Protein AF-A0A7S1ANB6-F1 (afdb_monomer)

Foldseek 3Di:
DDLVVVLVVQVVVPNVSSVVSVVVVVVVVVVVVVVVVVVVVVVVVVVVVVVVVVVVVVVVVVVVVLVVLVQVLVVVLCPPPPSDQDPVSLVVCCVPVVNCVSCVVSVHDPVVVNVVND

Secondary structure (DSSP, 8-state):
--HHHHHHHHHHH-HHHHHHHHHHHHHHHHHHHHHHHHHHHHHHHHHHHHHHHHHHHHHHHHHHHHHHHHHHHHHHH-TT-SSS--HHHHHHHHTSHHHHHHHHHTT--HHHHHHTT-

InterPro domains:
  IPR002048 EF-hand domain [PS50222] (65-100)
  IPR011992 EF-hand domain pair [SSF47473] (66-116)
  IPR018247 EF-Hand 1, calcium-binding site [PS00018] (78-90)

Organism: Noctiluca scintillans (NCBI:txid2966)

Sequence (118 aa):
MSWWEVEMVLLEVHPVYGLLFVVYIATMVLSLLNIVTGICVNNALEMAQLDHDLMMKFELDRKAAYIESLEGLFHDLDMNESGTLSFEEFVSHLEQPEVTALFSVLGIEVSDAISFFE

Solvent-accessible surface area (backbone atoms only — not comparable to full-atom values): 6689 Å² total; per-residue (Å²): 133,57,73,66,61,55,38,54,58,33,41,73,75,39,61,66,53,28,53,52,49,53,52,50,51,52,50,52,52,51,52,50,50,50,51,54,48,50,52,52,52,50,53,53,50,52,50,55,50,50,50,52,53,50,51,51,49,52,52,52,53,51,50,50,53,49,49,53,54,47,52,51,49,51,56,74,59,32,86,79,72,75,86,62,83,47,72,69,52,50,56,65,43,58,75,35,69,68,50,47,50,50,38,52,73,71,69,46,54,70,69,58,60,57,60,73,77,111

pLDDT: mean 82.37, std 11.91, range [50.84, 98.0]

Mean predicted aligned error: 11.77 Å

Structure (mmCIF, N/CA/C/O backbone):
data_AF-A0A7S1ANB6-F1
#
_entry.id   AF-A0A7S1ANB6-F1
#
loop_
_atom_site.group_PDB
_atom_site.id
_atom_site.type_symbol
_atom_site.label_atom_id
_atom_site.label_alt_id
_atom_site.label_comp_id
_atom_site.label_asym_id
_atom_site.label_entity_id
_atom_site.label_seq_id
_atom_site.pdbx_PDB_ins_code
_atom_site.Cartn_x
_atom_site.Cartn_y
_atom_site.Cartn_z
_atom_site.occupancy
_atom_site.B_iso_or_equiv
_atom_site.auth_seq_id
_atom_site.auth_comp_id
_atom_site.auth_asym_id
_atom_site.auth_atom_id
_atom_site.pdbx_PDB_model_num
ATOM 1 N N . MET A 1 1 ? 10.829 8.834 -38.028 1.00 64.94 1 MET A N 1
ATOM 2 C CA . MET A 1 1 ? 11.984 7.922 -38.027 1.00 64.94 1 MET A CA 1
ATOM 3 C C . MET A 1 1 ? 11.705 6.805 -37.058 1.00 64.94 1 MET A C 1
ATOM 5 O O . MET A 1 1 ? 11.508 7.069 -35.875 1.00 64.94 1 MET A O 1
ATOM 9 N N . SER A 1 2 ? 11.611 5.587 -37.571 1.00 87.00 2 SER A N 1
ATOM 10 C CA . SER A 1 2 ? 11.561 4.392 -36.734 1.00 87.00 2 SER A CA 1
ATOM 11 C C . SER A 1 2 ? 12.961 4.084 -36.182 1.00 87.00 2 SER A C 1
ATOM 13 O O . SER A 1 2 ? 13.967 4.499 -36.755 1.00 87.00 2 SER A O 1
ATOM 15 N N . TRP A 1 3 ? 13.048 3.372 -35.055 1.00 86.06 3 TRP A N 1
ATOM 16 C CA . TRP A 1 3 ? 14.342 3.019 -34.442 1.00 86.06 3 TRP A CA 1
ATOM 17 C C . TRP A 1 3 ? 15.136 2.084 -35.372 1.00 86.06 3 TRP A C 1
ATOM 19 O O . TRP A 1 3 ? 16.358 2.156 -35.436 1.00 86.06 3 TRP A O 1
ATOM 29 N N . TRP A 1 4 ? 14.407 1.316 -36.184 1.00 87.19 4 TRP A N 1
ATOM 30 C CA . TRP A 1 4 ? 14.913 0.472 -37.261 1.00 87.19 4 TRP A CA 1
ATOM 31 C C . TRP A 1 4 ? 15.648 1.250 -38.364 1.00 87.19 4 TRP A C 1
ATOM 33 O O . TRP A 1 4 ? 16.716 0.841 -38.807 1.00 87.19 4 TRP A O 1
ATOM 43 N N . GLU A 1 5 ? 15.123 2.403 -38.789 1.00 89.81 5 GLU A N 1
ATOM 44 C CA . GLU A 1 5 ? 15.794 3.256 -39.786 1.00 89.81 5 GLU A CA 1
ATOM 45 C C . GLU A 1 5 ? 17.132 3.795 -39.269 1.00 89.81 5 GLU A C 1
ATOM 47 O O . GLU A 1 5 ? 18.100 3.871 -40.020 1.00 89.81 5 GLU A O 1
ATOM 52 N N . VAL A 1 6 ? 17.199 4.141 -37.981 1.00 89.44 6 VAL A N 1
ATOM 53 C CA . VAL A 1 6 ? 18.424 4.644 -37.344 1.00 89.44 6 VAL A CA 1
ATOM 54 C C . VAL A 1 6 ? 19.453 3.524 -37.184 1.00 89.44 6 VAL A C 1
ATOM 56 O O . VAL A 1 6 ? 20.633 3.728 -37.457 1.00 89.44 6 VAL A O 1
ATOM 59 N N . GLU A 1 7 ? 19.010 2.330 -36.792 1.00 90.62 7 GLU A N 1
ATOM 60 C CA . GLU A 1 7 ? 19.873 1.157 -36.656 1.00 90.62 7 GLU A CA 1
ATOM 61 C C . GLU A 1 7 ? 20.510 0.750 -37.991 1.00 90.62 7 GLU A C 1
ATOM 63 O O . GLU A 1 7 ? 21.721 0.539 -38.038 1.00 90.62 7 GLU A O 1
ATOM 68 N N . MET A 1 8 ? 19.737 0.700 -39.083 1.00 88.94 8 MET A N 1
ATOM 69 C CA . MET A 1 8 ? 20.264 0.347 -40.408 1.00 88.94 8 MET A CA 1
ATOM 70 C C . MET A 1 8 ? 21.388 1.294 -40.851 1.00 88.94 8 MET A C 1
ATOM 72 O O . MET A 1 8 ? 22.439 0.829 -41.285 1.00 88.94 8 MET A O 1
ATOM 76 N N . VAL A 1 9 ? 21.216 2.606 -40.658 1.00 91.25 9 VAL A N 1
ATOM 77 C CA . VAL A 1 9 ? 22.247 3.609 -40.988 1.00 91.25 9 VAL A CA 1
ATOM 78 C C . VAL A 1 9 ? 23.499 3.439 -40.115 1.00 91.25 9 VAL A C 1
ATOM 80 O O . VAL A 1 9 ? 24.619 3.608 -40.590 1.00 91.25 9 VAL A O 1
ATOM 83 N N . LEU A 1 10 ? 23.343 3.075 -38.837 1.00 89.44 10 LEU A N 1
ATOM 84 C CA . LEU A 1 10 ? 24.477 2.828 -37.937 1.00 89.44 10 LEU A CA 1
ATOM 85 C C . LEU A 1 10 ? 25.239 1.542 -38.289 1.00 89.44 10 LEU A C 1
ATOM 87 O O . LEU A 1 10 ? 26.468 1.507 -38.178 1.00 89.44 10 LEU A O 1
ATOM 91 N N . LEU A 1 11 ? 24.529 0.502 -38.733 1.00 91.19 11 LEU A N 1
ATOM 92 C CA . LEU A 1 11 ? 25.121 -0.759 -39.181 1.00 91.19 11 LEU A CA 1
ATOM 93 C C . LEU A 1 11 ? 25.925 -0.599 -40.477 1.00 91.19 11 LEU A C 1
ATOM 95 O O . LEU A 1 11 ? 26.947 -1.270 -40.623 1.00 91.19 11 LEU A O 1
ATOM 99 N N . GLU A 1 12 ? 25.519 0.308 -41.373 1.00 91.62 12 GLU A N 1
ATOM 100 C CA . GLU A 1 12 ? 26.287 0.653 -42.582 1.00 91.62 12 GLU A CA 1
ATOM 101 C C . GLU A 1 12 ? 27.655 1.274 -42.258 1.00 91.62 12 GLU A C 1
ATOM 103 O O . GLU A 1 12 ? 28.605 1.102 -43.021 1.00 91.62 12 GLU A O 1
ATOM 108 N N . VAL A 1 13 ? 27.781 1.962 -41.116 1.00 91.50 13 VAL A N 1
ATOM 109 C CA . VAL A 1 13 ? 29.051 2.554 -40.667 1.00 91.50 13 VAL A CA 1
ATOM 110 C C . VAL A 1 13 ? 29.926 1.515 -39.967 1.00 91.50 13 VAL A C 1
ATOM 112 O O . VAL A 1 13 ? 31.075 1.310 -40.356 1.00 91.50 13 VAL A O 1
ATOM 115 N N . HIS A 1 14 ? 29.416 0.884 -38.902 1.00 93.38 14 HIS A N 1
ATOM 116 C CA . HIS A 1 14 ? 30.117 -0.192 -38.199 1.00 93.38 14 HIS A CA 1
ATOM 117 C C . HIS A 1 14 ? 29.157 -0.964 -37.272 1.00 93.38 14 HIS A C 1
ATOM 119 O O . HIS A 1 14 ? 28.449 -0.340 -36.476 1.00 93.38 14 HIS A O 1
ATOM 125 N N . PRO A 1 15 ? 29.193 -2.311 -37.242 1.00 90.88 15 PRO A N 1
ATOM 126 C CA . PRO A 1 15 ? 28.246 -3.127 -36.469 1.00 90.88 15 PRO A CA 1
ATOM 127 C C . PRO A 1 15 ? 28.255 -2.856 -34.955 1.00 90.88 15 PRO A C 1
ATOM 129 O O . PRO A 1 15 ? 27.242 -3.031 -34.280 1.00 90.88 15 PRO A O 1
ATOM 132 N N . VAL A 1 16 ? 29.379 -2.379 -34.409 1.00 94.19 16 VAL A N 1
ATOM 133 C CA . VAL A 1 16 ? 29.489 -1.999 -32.986 1.00 94.19 16 VAL A CA 1
ATOM 134 C C . VAL A 1 16 ? 28.547 -0.848 -32.620 1.00 94.19 16 VAL A C 1
ATOM 136 O O . VAL A 1 16 ? 28.009 -0.849 -31.516 1.00 94.19 16 VAL A O 1
ATOM 139 N N . TYR A 1 17 ? 28.303 0.110 -33.521 1.00 91.44 17 TYR A N 1
ATOM 140 C CA . TYR A 1 17 ? 27.378 1.212 -33.240 1.00 91.44 17 TYR A CA 1
ATOM 141 C C . TYR A 1 17 ? 25.926 0.733 -33.169 1.00 91.44 17 TYR A C 1
ATOM 143 O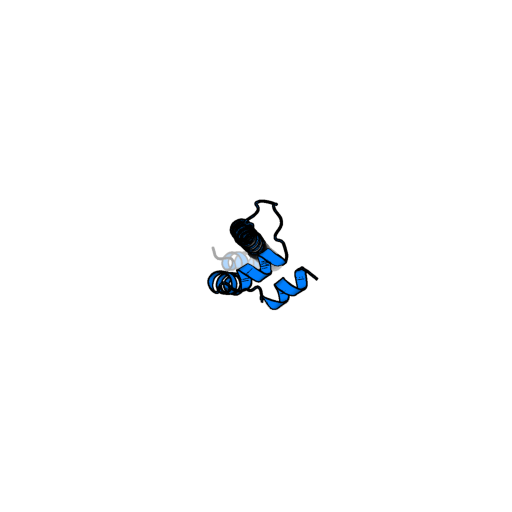 O . TYR A 1 17 ? 25.194 1.179 -32.289 1.00 91.44 17 TYR A O 1
ATOM 151 N N . GLY A 1 18 ? 25.538 -0.223 -34.021 1.00 92.31 18 GLY A N 1
ATOM 152 C CA . GLY A 1 18 ? 24.238 -0.893 -33.926 1.00 92.31 18 GLY A CA 1
ATOM 153 C C . GLY A 1 18 ? 24.076 -1.630 -32.594 1.00 92.31 18 GLY A C 1
ATOM 154 O O . GLY A 1 18 ? 23.093 -1.420 -31.888 1.00 92.31 18 GLY A O 1
ATOM 155 N N . 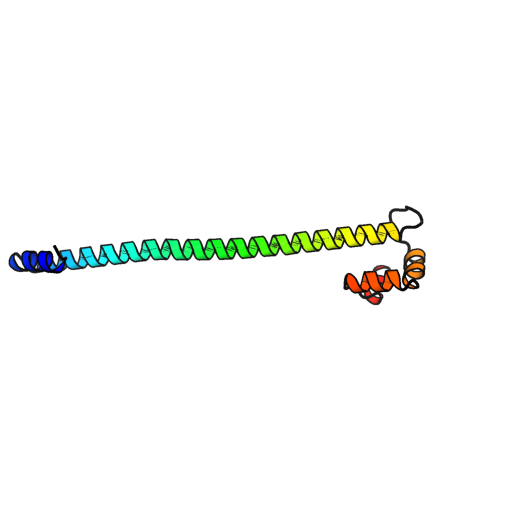LEU A 1 19 ? 25.088 -2.402 -32.177 1.00 92.88 19 LEU A N 1
ATOM 156 C CA . LEU A 1 19 ? 25.065 -3.105 -30.888 1.00 92.88 19 LEU A CA 1
ATOM 157 C C . LEU A 1 19 ? 24.928 -2.143 -29.694 1.00 92.88 19 LEU A C 1
ATOM 159 O O . LEU A 1 19 ? 24.101 -2.372 -28.812 1.00 92.88 19 LEU A O 1
ATOM 163 N N . LEU A 1 20 ? 25.714 -1.061 -29.661 1.00 94.62 20 LEU A N 1
ATOM 164 C CA . LEU A 1 20 ? 25.628 -0.043 -28.606 1.00 94.62 20 LEU A CA 1
ATOM 165 C C . LEU A 1 20 ? 24.253 0.632 -28.577 1.00 94.62 20 LEU A C 1
ATOM 167 O O . LEU A 1 20 ? 23.715 0.875 -27.496 1.00 94.62 20 LEU A O 1
ATOM 171 N N . PHE A 1 21 ? 23.671 0.898 -29.748 1.00 93.81 21 PHE A N 1
ATOM 172 C CA . PHE A 1 21 ? 22.334 1.466 -29.864 1.00 93.81 21 PHE A CA 1
ATOM 173 C C . PHE A 1 21 ? 21.278 0.513 -29.294 1.00 93.81 21 PHE A C 1
ATOM 175 O O . PHE A 1 21 ? 20.504 0.919 -28.434 1.00 93.81 21 PHE A O 1
ATOM 182 N N . VAL A 1 22 ? 21.301 -0.774 -29.649 1.00 94.06 22 VAL A N 1
ATOM 183 C CA . VAL A 1 22 ? 20.371 -1.777 -29.096 1.00 94.06 22 VAL A CA 1
ATOM 184 C C . VAL A 1 22 ? 20.492 -1.894 -27.573 1.00 94.06 22 VAL A C 1
ATOM 186 O O . VAL A 1 22 ? 19.478 -1.920 -26.876 1.00 94.06 22 VAL A O 1
ATOM 189 N N . VAL A 1 23 ? 21.712 -1.914 -27.028 1.00 96.44 23 VAL A N 1
ATOM 190 C CA . VAL A 1 23 ? 21.929 -1.955 -25.569 1.00 96.44 23 VAL A CA 1
ATOM 191 C C . VAL A 1 23 ? 21.387 -0.697 -24.888 1.00 96.44 23 VAL A C 1
ATOM 193 O O . VAL A 1 23 ? 20.753 -0.794 -23.835 1.00 96.44 23 VAL A O 1
ATOM 196 N N . TYR A 1 24 ? 21.592 0.478 -25.487 1.00 95.25 24 TYR A N 1
ATOM 197 C CA . TYR A 1 24 ? 21.039 1.738 -24.994 1.00 95.25 24 TYR A CA 1
ATOM 198 C C . TYR A 1 24 ? 19.507 1.700 -24.944 1.00 95.25 24 TYR A C 1
ATOM 200 O O . TYR A 1 24 ? 18.913 2.006 -23.911 1.00 95.25 24 TYR A O 1
ATOM 208 N N . ILE A 1 25 ? 18.878 1.255 -26.032 1.00 95.56 25 ILE A N 1
ATOM 209 C CA . ILE A 1 25 ? 17.427 1.095 -26.160 1.00 95.56 25 ILE A CA 1
ATOM 210 C C . ILE A 1 25 ? 16.8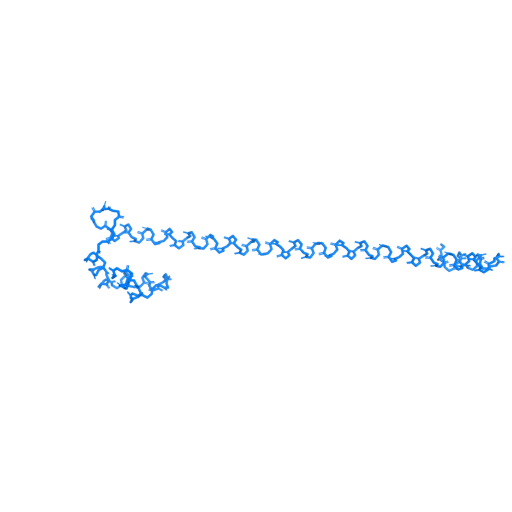89 0.143 -25.093 1.00 95.56 25 ILE A C 1
ATOM 212 O O . ILE A 1 25 ? 15.966 0.494 -24.357 1.00 95.56 25 ILE A O 1
ATOM 216 N N . ALA A 1 26 ? 17.483 -1.047 -24.986 1.00 96.38 26 ALA A N 1
ATOM 217 C CA . ALA A 1 26 ? 17.069 -2.058 -24.024 1.00 96.38 26 ALA A CA 1
ATOM 218 C C . ALA A 1 26 ? 17.181 -1.526 -22.592 1.00 96.38 26 ALA A C 1
ATOM 220 O O . ALA A 1 26 ? 16.246 -1.667 -21.808 1.00 96.38 26 ALA A O 1
ATOM 221 N N . THR A 1 27 ? 18.285 -0.847 -22.271 1.00 96.88 27 THR A N 1
ATOM 222 C CA . THR A 1 27 ? 18.488 -0.235 -20.953 1.00 96.88 27 THR A CA 1
ATOM 223 C C . THR A 1 27 ? 17.436 0.835 -20.682 1.00 96.88 27 THR A C 1
ATOM 225 O O . THR A 1 27 ? 16.825 0.818 -19.622 1.00 96.88 27 THR A O 1
ATOM 228 N N . MET A 1 28 ? 17.162 1.725 -21.638 1.00 96.50 28 MET A N 1
ATOM 229 C CA . MET A 1 28 ? 16.173 2.796 -21.490 1.00 96.50 28 MET A CA 1
ATOM 230 C C . MET A 1 28 ? 14.761 2.244 -21.246 1.00 96.50 28 MET A C 1
ATOM 232 O O . MET A 1 28 ? 14.081 2.687 -20.319 1.00 96.50 28 MET A O 1
ATOM 236 N N . VAL A 1 29 ? 14.349 1.226 -22.009 1.00 96.38 29 VAL A N 1
ATOM 237 C CA . VAL A 1 29 ? 13.041 0.573 -21.847 1.00 96.38 29 VAL A CA 1
ATOM 238 C C . VAL A 1 29 ? 12.952 -0.175 -20.517 1.00 96.38 29 VAL A C 1
ATOM 240 O O . VAL A 1 29 ? 11.957 -0.030 -19.811 1.00 96.38 29 VAL A O 1
ATOM 243 N N . LEU A 1 30 ? 13.988 -0.931 -20.135 1.00 96.81 30 LEU A N 1
ATOM 244 C CA . LEU A 1 30 ? 14.033 -1.624 -18.843 1.00 96.81 30 LEU A CA 1
ATOM 245 C C . LEU A 1 30 ? 14.013 -0.635 -17.672 1.00 96.81 30 LEU A C 1
ATOM 247 O O . LEU A 1 30 ? 13.288 -0.848 -16.704 1.00 96.81 30 LEU A O 1
ATOM 251 N N . SER A 1 31 ? 14.758 0.468 -17.763 1.00 98.00 31 SER A N 1
ATOM 252 C CA . SER A 1 31 ? 14.739 1.534 -16.761 1.00 98.00 31 SER A CA 1
ATOM 253 C C . SER A 1 31 ? 13.351 2.154 -16.631 1.00 98.00 31 SER A C 1
ATOM 255 O O . SER A 1 31 ? 12.857 2.288 -15.514 1.00 98.00 31 SER A O 1
ATOM 257 N N . LEU A 1 32 ? 12.694 2.483 -17.746 1.00 97.62 32 LEU A N 1
ATOM 258 C CA . LEU A 1 32 ? 11.339 3.033 -17.727 1.00 97.62 32 LEU A CA 1
ATOM 259 C C . LEU A 1 32 ? 10.338 2.040 -17.123 1.00 97.62 32 LEU A C 1
ATOM 261 O O . LEU A 1 32 ? 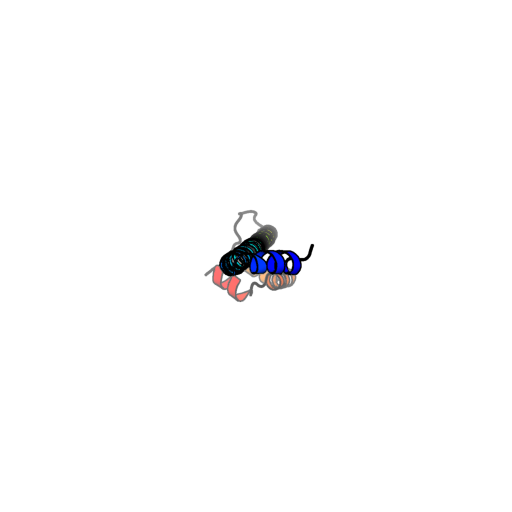9.538 2.421 -16.270 1.00 97.62 32 LEU A O 1
ATOM 265 N N . LEU A 1 33 ? 10.411 0.766 -17.517 1.00 97.12 33 LEU A N 1
ATOM 266 C CA . LEU A 1 33 ? 9.548 -0.288 -16.988 1.00 97.12 33 LEU A CA 1
ATOM 267 C C . LEU A 1 33 ? 9.740 -0.462 -15.478 1.00 97.12 33 LEU A C 1
ATOM 269 O O . LEU A 1 33 ? 8.757 -0.566 -14.748 1.00 97.12 33 LEU A O 1
ATOM 273 N N . ASN A 1 34 ? 10.985 -0.442 -15.003 1.00 95.88 34 ASN A N 1
ATOM 274 C CA . ASN A 1 34 ? 11.297 -0.547 -13.580 1.00 95.88 34 ASN A CA 1
ATOM 275 C C . ASN A 1 34 ? 10.766 0.653 -12.788 1.00 95.88 34 ASN A C 1
ATOM 277 O O . ASN A 1 34 ? 10.241 0.463 -11.695 1.00 95.88 34 ASN A O 1
ATOM 281 N N . ILE A 1 35 ? 10.847 1.870 -13.338 1.00 97.44 35 ILE A N 1
ATOM 282 C CA . ILE A 1 35 ? 10.282 3.073 -12.708 1.00 97.44 35 ILE A CA 1
ATOM 283 C C . ILE A 1 35 ? 8.761 2.948 -12.591 1.00 97.44 35 ILE A C 1
ATOM 285 O O . ILE A 1 35 ? 8.213 3.118 -11.504 1.00 97.44 35 ILE A O 1
ATOM 289 N N . VAL A 1 36 ? 8.078 2.613 -13.689 1.00 97.56 36 VAL A N 1
ATOM 290 C CA . VAL A 1 36 ? 6.615 2.456 -13.698 1.00 97.56 36 VAL A CA 1
ATOM 291 C C . VAL A 1 36 ? 6.184 1.347 -12.741 1.00 97.56 36 VAL A C 1
ATOM 293 O O . VAL A 1 36 ? 5.283 1.552 -11.934 1.00 97.56 36 VAL A O 1
ATOM 296 N N . THR A 1 37 ? 6.868 0.202 -12.772 1.00 95.88 37 THR A N 1
ATOM 297 C CA . THR A 1 37 ? 6.600 -0.916 -11.858 1.00 95.88 37 THR A CA 1
ATOM 298 C C . THR A 1 37 ? 6.808 -0.494 -10.407 1.00 95.88 37 THR A C 1
ATOM 300 O O . THR A 1 37 ? 5.965 -0.794 -9.567 1.00 95.88 37 THR A O 1
ATOM 303 N N . GLY A 1 38 ? 7.876 0.251 -10.111 1.00 97.12 38 GLY A N 1
ATOM 304 C CA . GLY A 1 38 ? 8.136 0.789 -8.778 1.00 97.12 38 GLY A CA 1
ATOM 305 C C . GLY A 1 38 ? 7.002 1.683 -8.277 1.00 97.12 38 GLY A C 1
ATOM 306 O O . GLY A 1 38 ? 6.544 1.508 -7.151 1.00 97.12 38 GLY A O 1
ATOM 307 N N . ILE A 1 39 ? 6.486 2.574 -9.129 1.00 96.75 39 ILE A N 1
ATOM 308 C CA . ILE A 1 39 ? 5.333 3.426 -8.799 1.00 96.75 39 ILE A CA 1
ATOM 309 C C . ILE A 1 39 ? 4.082 2.575 -8.553 1.00 96.75 39 ILE A C 1
ATOM 311 O O . ILE A 1 39 ? 3.389 2.775 -7.559 1.00 96.75 39 ILE A O 1
ATOM 315 N N . CYS A 1 40 ? 3.794 1.601 -9.419 1.00 96.56 40 CYS A N 1
ATOM 316 C CA . CYS A 1 40 ? 2.634 0.725 -9.254 1.00 96.56 40 CYS A CA 1
ATOM 317 C C . CYS A 1 40 ? 2.694 -0.083 -7.951 1.00 96.56 40 CYS A C 1
ATOM 319 O O . CYS A 1 40 ? 1.685 -0.183 -7.257 1.00 96.56 40 CYS A O 1
ATOM 321 N N . VAL A 1 41 ? 3.861 -0.632 -7.605 1.00 96.94 41 VAL A N 1
ATOM 322 C CA . VAL A 1 41 ? 4.059 -1.387 -6.359 1.00 96.94 41 VAL A CA 1
ATOM 323 C C . VAL A 1 41 ? 3.918 -0.475 -5.144 1.00 96.94 41 VAL A C 1
ATOM 325 O O . VAL A 1 41 ? 3.238 -0.854 -4.195 1.00 96.94 41 VAL A O 1
ATOM 328 N N . ASN A 1 42 ? 4.501 0.727 -5.181 1.00 96.19 42 ASN A N 1
ATOM 329 C CA . ASN A 1 42 ? 4.359 1.695 -4.095 1.00 96.19 42 ASN A CA 1
ATOM 330 C C . ASN A 1 42 ? 2.887 2.063 -3.865 1.00 96.19 42 ASN A C 1
ATOM 332 O O . ASN A 1 42 ? 2.400 1.969 -2.745 1.00 96.19 42 ASN A O 1
ATOM 336 N N . ASN A 1 43 ? 2.155 2.381 -4.936 1.00 94.38 43 ASN A N 1
ATOM 337 C CA . ASN A 1 43 ? 0.733 2.709 -4.849 1.00 94.38 43 ASN A CA 1
ATOM 338 C C . ASN A 1 43 ? -0.096 1.527 -4.325 1.00 94.38 43 ASN A C 1
ATOM 340 O O . ASN A 1 43 ? -1.004 1.719 -3.523 1.00 94.38 43 ASN A O 1
ATOM 344 N N . ALA A 1 44 ? 0.204 0.299 -4.761 1.00 94.38 44 ALA A N 1
ATOM 345 C CA . ALA A 1 44 ? -0.480 -0.893 -4.266 1.00 94.38 44 ALA A CA 1
ATOM 346 C C . ALA A 1 44 ? -0.223 -1.122 -2.766 1.00 94.38 44 ALA A C 1
ATOM 348 O O . ALA A 1 44 ? -1.144 -1.491 -2.038 1.00 94.38 44 ALA A O 1
ATOM 349 N N . LEU A 1 45 ? 1.004 -0.872 -2.298 1.00 94.38 45 LEU A N 1
ATOM 350 C CA . LEU A 1 45 ? 1.365 -0.987 -0.886 1.00 94.38 45 LEU A CA 1
ATOM 351 C C . LEU A 1 45 ? 0.687 0.093 -0.030 1.00 94.38 45 LEU A C 1
ATOM 353 O O . LEU A 1 45 ? 0.133 -0.236 1.015 1.00 94.38 45 LEU A O 1
ATOM 357 N N . GLU A 1 46 ? 0.684 1.350 -0.480 1.00 95.00 46 GLU A N 1
ATOM 358 C CA . GLU A 1 46 ? -0.007 2.453 0.206 1.00 95.00 46 GLU A CA 1
ATOM 359 C C . GLU A 1 46 ? -1.511 2.185 0.337 1.00 95.00 46 GLU A C 1
ATOM 361 O O . GLU A 1 46 ? -2.084 2.387 1.404 1.00 95.00 46 GLU A O 1
ATOM 366 N N . MET A 1 47 ? -2.154 1.669 -0.714 1.00 91.19 47 MET A N 1
ATOM 367 C CA . MET A 1 47 ? -3.576 1.308 -0.669 1.00 91.19 47 MET A CA 1
ATOM 368 C C . MET A 1 47 ? -3.851 0.172 0.321 1.00 91.19 47 MET A C 1
ATOM 370 O O . MET A 1 47 ? -4.823 0.241 1.068 1.00 91.19 47 MET A O 1
ATOM 374 N N . ALA A 1 48 ? -2.985 -0.844 0.372 1.00 89.94 48 ALA A N 1
ATOM 375 C CA . ALA A 1 48 ? -3.108 -1.926 1.347 1.00 89.94 48 ALA A CA 1
ATOM 376 C C . ALA A 1 48 ? -2.932 -1.429 2.796 1.00 89.94 48 ALA A C 1
ATOM 378 O O . ALA A 1 48 ? -3.620 -1.902 3.699 1.00 89.94 48 ALA A O 1
ATOM 379 N N . GLN A 1 49 ? -2.038 -0.461 3.024 1.00 90.38 49 GLN A N 1
ATOM 380 C CA . GLN A 1 49 ? -1.859 0.172 4.335 1.00 90.38 49 GLN A CA 1
ATOM 381 C C . GLN A 1 49 ? -3.073 1.019 4.731 1.00 90.38 49 GLN A C 1
ATOM 383 O O . GLN A 1 49 ? -3.561 0.891 5.851 1.00 90.38 49 GLN A O 1
ATOM 388 N N . LEU A 1 50 ? -3.596 1.833 3.809 1.00 91.38 50 LEU A N 1
ATOM 389 C CA . LEU A 1 50 ? -4.800 2.633 4.039 1.00 91.38 50 LEU A CA 1
ATOM 390 C C . LEU A 1 50 ? -6.009 1.765 4.396 1.00 91.38 50 LEU A C 1
ATOM 392 O O . LEU A 1 50 ? -6.759 2.121 5.301 1.00 91.38 50 LEU A O 1
ATOM 396 N N . ASP A 1 51 ? -6.190 0.635 3.713 1.00 91.00 51 ASP A N 1
ATOM 397 C CA . ASP A 1 51 ? -7.275 -0.309 3.997 1.00 91.00 51 ASP A CA 1
ATOM 398 C C . ASP A 1 51 ? -7.151 -0.900 5.410 1.00 91.00 51 ASP A C 1
ATOM 400 O O . ASP A 1 51 ? -8.112 -0.900 6.180 1.00 91.00 51 ASP A O 1
ATOM 404 N N . HIS A 1 52 ? -5.940 -1.304 5.806 1.00 88.50 52 HIS A N 1
ATOM 405 C CA . HIS A 1 52 ? -5.673 -1.790 7.159 1.00 88.50 52 HIS A CA 1
ATOM 406 C C . HIS A 1 52 ? -5.942 -0.720 8.233 1.00 88.50 52 HIS A C 1
ATOM 408 O O . HIS A 1 52 ? -6.580 -1.005 9.249 1.00 88.50 52 HIS A O 1
ATOM 414 N N . ASP A 1 53 ? -5.493 0.517 8.014 1.00 90.56 53 ASP A N 1
ATOM 415 C CA . ASP A 1 53 ? -5.706 1.625 8.950 1.00 90.56 53 ASP A CA 1
ATOM 416 C C . ASP A 1 53 ? -7.187 2.008 9.062 1.00 90.56 53 ASP A C 1
ATOM 418 O O . ASP A 1 53 ? -7.680 2.283 10.160 1.00 90.56 53 ASP A O 1
ATOM 422 N N . LEU A 1 54 ? -7.921 1.999 7.945 1.00 90.44 54 LEU A N 1
ATOM 423 C CA . LEU A 1 54 ? -9.370 2.198 7.934 1.00 90.44 54 LEU A CA 1
ATOM 424 C C . LEU A 1 54 ? -10.086 1.086 8.697 1.00 90.44 54 LEU A C 1
ATOM 426 O O . LEU A 1 54 ? -10.966 1.379 9.505 1.00 90.44 54 LEU A O 1
ATOM 430 N N . MET A 1 55 ? -9.686 -0.169 8.493 1.00 90.50 55 MET A N 1
ATOM 431 C CA . MET A 1 55 ? -10.276 -1.301 9.201 1.00 90.50 55 MET A CA 1
ATOM 432 C C . MET A 1 55 ? -9.995 -1.239 10.707 1.00 90.50 55 MET A C 1
ATOM 434 O O . MET A 1 55 ? -10.898 -1.474 11.508 1.00 90.50 55 MET A O 1
ATOM 438 N N . MET A 1 56 ? -8.787 -0.840 11.113 1.00 91.31 56 MET A N 1
ATOM 439 C CA . MET A 1 56 ? -8.460 -0.621 12.523 1.00 91.31 56 MET A CA 1
ATOM 440 C C . MET A 1 56 ? -9.307 0.496 13.141 1.00 91.31 56 MET A C 1
ATOM 442 O O . MET A 1 56 ? -9.832 0.324 14.240 1.00 91.31 56 MET A O 1
ATOM 446 N N . LYS A 1 57 ? -9.464 1.630 12.446 1.00 91.19 57 LYS A N 1
ATOM 447 C CA . LYS A 1 57 ? -10.328 2.725 12.913 1.00 91.19 57 LYS A CA 1
ATOM 448 C C . LYS A 1 57 ? -11.775 2.280 13.051 1.00 91.19 57 LYS A C 1
ATOM 450 O O . LYS A 1 57 ? -12.374 2.528 14.087 1.00 91.19 57 LYS A O 1
ATOM 455 N N . PHE A 1 58 ? -12.298 1.563 12.060 1.00 89.94 58 PHE A N 1
ATOM 456 C CA . PHE A 1 58 ? -13.652 1.026 12.110 1.00 89.94 58 PHE A CA 1
ATOM 457 C C . PHE A 1 58 ? -13.865 0.111 13.326 1.00 89.94 58 PHE A C 1
ATOM 459 O O . PHE A 1 58 ? -14.882 0.211 14.006 1.00 89.94 58 PHE A O 1
ATOM 466 N N . GLU A 1 59 ? -12.892 -0.744 13.650 1.00 86.06 59 GLU A N 1
ATOM 467 C CA . GLU A 1 59 ? -12.940 -1.593 14.845 1.00 86.06 59 GLU A CA 1
ATOM 468 C C . GLU A 1 59 ? -12.890 -0.794 16.157 1.00 86.06 59 GLU A C 1
ATOM 470 O O . GLU A 1 59 ? -13.609 -1.123 17.104 1.00 86.06 59 GLU A O 1
ATOM 475 N N . LEU A 1 60 ? -12.072 0.262 16.228 1.00 89.94 60 LEU A N 1
ATOM 476 C CA . LEU A 1 60 ? -12.018 1.153 17.392 1.00 89.94 60 LEU A CA 1
ATOM 477 C C . LEU A 1 60 ? -13.326 1.928 17.575 1.00 89.94 60 LEU A C 1
ATOM 479 O O . LEU A 1 60 ? -13.854 1.946 18.684 1.00 89.94 60 LEU A O 1
ATOM 483 N N . ASP A 1 61 ? -13.872 2.496 16.501 1.00 91.44 61 ASP A N 1
ATOM 484 C CA . ASP A 1 61 ? -15.141 3.228 16.518 1.00 91.44 61 ASP A CA 1
ATOM 485 C C . ASP A 1 61 ? -16.297 2.297 16.903 1.00 91.44 61 ASP A C 1
ATOM 487 O O . ASP A 1 61 ? -17.144 2.651 17.722 1.00 91.44 61 ASP A O 1
ATOM 491 N N . ARG A 1 62 ? -16.296 1.058 16.393 1.00 86.44 62 ARG A N 1
ATOM 492 C CA . ARG A 1 62 ? -17.268 0.029 16.779 1.00 86.44 62 ARG A CA 1
ATOM 493 C C . ARG A 1 62 ? -17.179 -0.300 18.269 1.00 86.44 62 ARG A C 1
ATOM 495 O O . ARG A 1 62 ? -18.208 -0.396 18.930 1.00 86.44 62 ARG A O 1
ATOM 502 N N . LYS A 1 63 ? -15.969 -0.467 18.813 1.00 82.00 63 LYS A N 1
ATOM 503 C CA . LYS A 1 63 ? -15.774 -0.687 20.256 1.00 82.00 63 LYS A CA 1
ATOM 504 C C . LYS A 1 63 ? -16.223 0.511 21.087 1.00 82.00 63 LYS A C 1
ATOM 506 O O . LYS A 1 63 ? -16.852 0.304 22.116 1.00 82.00 63 LYS A O 1
ATOM 511 N N . ALA A 1 64 ? -15.926 1.732 20.648 1.00 86.94 64 ALA A N 1
ATOM 512 C CA . ALA A 1 64 ? -16.368 2.945 21.327 1.00 86.94 64 ALA A CA 1
ATOM 513 C C . ALA A 1 64 ? -17.901 3.029 21.368 1.00 86.94 64 ALA A C 1
ATOM 515 O O . ALA A 1 64 ? -18.461 3.231 22.439 1.00 86.94 64 ALA A O 1
ATOM 516 N N . ALA A 1 65 ? -18.576 2.756 20.247 1.00 84.50 65 ALA A N 1
ATOM 517 C CA . ALA A 1 65 ? -20.037 2.708 20.185 1.00 84.50 65 ALA A CA 1
ATOM 518 C C . ALA A 1 65 ? -20.637 1.610 21.086 1.00 84.50 65 ALA A C 1
ATOM 520 O O . ALA A 1 65 ? -21.685 1.817 21.698 1.00 84.50 65 ALA A O 1
ATOM 521 N N . TYR A 1 66 ? -19.973 0.452 21.204 1.00 80.56 66 TYR A N 1
ATOM 522 C CA . TYR A 1 66 ? -20.375 -0.588 22.157 1.00 80.56 66 TYR A CA 1
ATOM 523 C C . TYR A 1 66 ? -20.243 -0.129 23.610 1.00 80.56 66 TYR A C 1
ATOM 525 O O . TYR A 1 66 ? -21.154 -0.372 24.396 1.00 80.56 66 TYR A O 1
ATOM 533 N N . ILE A 1 67 ? -19.135 0.531 23.965 1.00 81.62 67 ILE A N 1
ATOM 534 C CA . ILE A 1 67 ? -18.928 1.067 25.317 1.00 81.62 67 ILE A CA 1
ATOM 535 C C . ILE A 1 67 ? -19.977 2.135 25.625 1.00 81.62 67 ILE A C 1
ATOM 537 O O . ILE A 1 67 ? -20.609 2.046 26.666 1.00 81.62 67 ILE A O 1
ATOM 541 N N . GLU A 1 68 ? -20.230 3.073 24.712 1.00 84.44 68 GLU A N 1
ATOM 542 C CA . GLU A 1 68 ? -21.251 4.117 24.887 1.00 84.44 68 GLU A CA 1
ATOM 543 C C . GLU A 1 68 ? -22.655 3.516 25.069 1.00 84.44 68 GLU A C 1
ATOM 545 O O . GLU A 1 68 ? -23.409 3.929 25.949 1.00 84.44 68 GLU A O 1
ATOM 550 N N . SER A 1 69 ? -22.991 2.485 24.287 1.00 79.62 69 SER A N 1
ATOM 551 C CA . SER A 1 69 ? -24.267 1.771 24.426 1.00 79.62 69 SER A CA 1
ATOM 552 C C . SER A 1 69 ? -24.377 1.058 25.774 1.00 79.62 69 SER A C 1
ATOM 554 O O . SER A 1 69 ? -25.442 1.072 26.383 1.00 79.62 69 SER A O 1
ATOM 556 N N . LEU A 1 70 ? -23.286 0.445 26.249 1.00 75.38 70 LEU A N 1
ATOM 557 C CA . LEU A 1 70 ? -23.233 -0.198 27.562 1.00 75.38 70 LEU A CA 1
ATOM 558 C C . LEU A 1 70 ? -23.311 0.819 28.699 1.00 75.38 70 LEU A C 1
ATOM 560 O O . LEU A 1 70 ? -24.046 0.578 29.646 1.00 75.38 70 LEU A O 1
ATOM 564 N N . GLU A 1 71 ? -22.597 1.941 28.615 1.00 79.19 71 GLU A N 1
ATOM 565 C CA . GLU A 1 71 ? -22.658 3.023 29.604 1.00 79.19 71 GLU A CA 1
ATOM 566 C C . GLU A 1 71 ? -24.079 3.580 29.729 1.00 79.19 71 GLU A C 1
ATOM 568 O O . GLU A 1 71 ? -24.565 3.738 30.846 1.00 79.19 71 GLU A O 1
ATOM 573 N N . GLY A 1 72 ? -24.776 3.796 28.607 1.00 75.88 72 GLY A N 1
ATOM 574 C CA . GLY A 1 72 ? -26.190 4.179 28.621 1.00 75.88 72 GLY A CA 1
ATOM 575 C C . GLY A 1 72 ? -27.072 3.130 29.303 1.00 75.88 72 GLY A C 1
ATOM 576 O O . GLY A 1 72 ? -27.898 3.467 30.143 1.00 75.88 72 GLY A O 1
ATOM 577 N N . LEU A 1 73 ? -26.833 1.849 29.014 1.00 73.69 73 LEU A N 1
ATOM 578 C CA . LEU A 1 73 ? -27.557 0.736 29.628 1.00 73.69 73 LEU A CA 1
ATOM 579 C C . LEU A 1 73 ? -27.319 0.665 31.142 1.00 73.69 73 LEU A C 1
ATOM 581 O O . LEU A 1 73 ? -28.262 0.527 31.911 1.00 73.69 73 LEU A O 1
ATOM 585 N N . PHE A 1 74 ? -26.068 0.790 31.584 1.00 72.75 74 PHE A N 1
ATOM 586 C CA . PHE A 1 74 ? -25.735 0.816 33.005 1.00 72.75 74 PHE A CA 1
ATOM 587 C C . PHE A 1 74 ? -26.351 2.023 33.707 1.00 72.75 74 PHE A C 1
ATOM 589 O O . PHE A 1 74 ? -26.814 1.874 34.832 1.00 72.75 74 PHE A O 1
ATOM 596 N N . HIS A 1 75 ? -26.400 3.183 33.051 1.00 75.00 75 HIS A N 1
ATOM 597 C CA . HIS A 1 75 ? -27.044 4.369 33.603 1.00 75.00 75 HIS A CA 1
ATOM 598 C C . HIS A 1 75 ? -28.561 4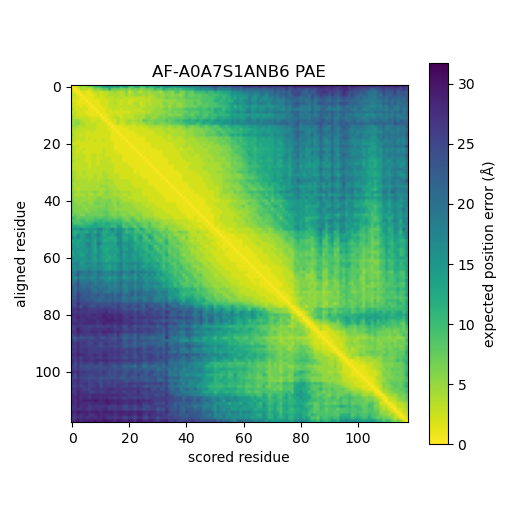.194 33.754 1.00 75.00 75 HIS A C 1
ATOM 600 O O . HIS A 1 75 ? -29.108 4.561 34.789 1.00 75.00 75 HIS A O 1
ATOM 606 N N . ASP A 1 76 ? -29.228 3.578 32.775 1.00 72.44 76 ASP A N 1
ATOM 607 C CA . ASP A 1 76 ? -30.666 3.287 32.843 1.00 72.44 76 ASP A CA 1
ATOM 608 C C . ASP A 1 76 ? -31.007 2.250 33.933 1.00 72.44 76 ASP A C 1
ATOM 610 O O . ASP A 1 76 ? -32.092 2.289 34.517 1.00 72.44 76 ASP A O 1
ATOM 614 N N . LEU A 1 77 ? -30.084 1.325 34.217 1.00 71.69 77 LEU A N 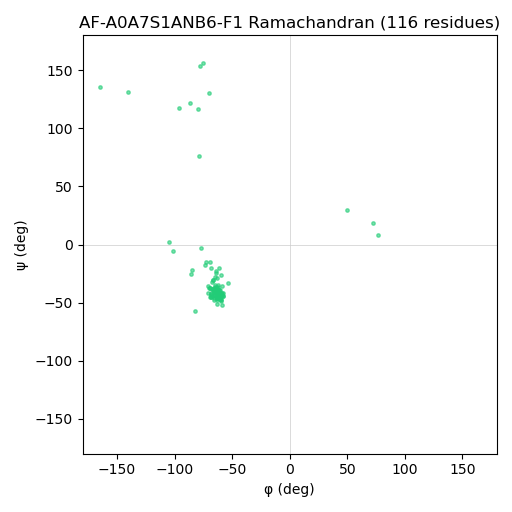1
ATOM 615 C CA . LEU A 1 77 ? -30.235 0.287 35.242 1.00 71.69 77 LEU A CA 1
ATOM 616 C C . LEU A 1 77 ? -29.842 0.757 36.660 1.00 71.69 77 LEU A C 1
ATOM 618 O O . LEU A 1 77 ? -30.282 0.160 37.647 1.00 71.69 77 LEU A O 1
ATOM 622 N N . ASP A 1 78 ? -29.021 1.805 36.778 1.00 72.44 78 ASP A N 1
ATOM 623 C CA . ASP A 1 78 ? -28.542 2.376 38.043 1.00 72.44 78 ASP A CA 1
ATOM 624 C C . ASP A 1 78 ? -29.614 3.265 38.702 1.00 72.44 78 ASP A C 1
ATOM 626 O O . ASP A 1 78 ? -29.565 4.495 38.688 1.00 72.44 78 ASP A O 1
ATOM 630 N N . MET A 1 79 ? -30.615 2.619 39.306 1.00 68.19 79 MET A N 1
ATOM 631 C CA . MET A 1 79 ? -31.742 3.274 39.989 1.00 68.19 79 MET A CA 1
ATOM 632 C C . MET A 1 79 ? -31.328 4.155 41.179 1.00 68.19 79 MET A C 1
ATOM 634 O O . MET A 1 79 ? -32.119 4.992 41.624 1.00 68.19 79 MET A O 1
ATOM 638 N N . ASN A 1 80 ? -30.137 3.938 41.740 1.00 69.31 80 ASN A N 1
ATOM 639 C CA . ASN A 1 80 ? -29.668 4.618 42.944 1.00 69.31 80 ASN A CA 1
ATOM 640 C C . ASN A 1 80 ? -28.617 5.716 42.659 1.00 69.31 80 ASN A C 1
ATOM 642 O O . ASN A 1 80 ? -28.160 6.355 43.610 1.00 69.31 80 ASN A O 1
ATOM 646 N N . GLU A 1 81 ? -28.282 5.960 41.381 1.00 68.81 81 GLU A N 1
ATOM 647 C CA . GLU A 1 81 ? -27.245 6.898 40.910 1.00 68.81 81 GLU A CA 1
ATOM 648 C C . GLU A 1 81 ? -25.890 6.725 41.629 1.00 68.81 81 GLU A C 1
ATOM 650 O O . GLU A 1 81 ? -25.126 7.681 41.806 1.00 68.81 81 GLU A O 1
ATOM 655 N N . SER A 1 82 ? -25.569 5.511 42.086 1.00 68.06 82 SER A N 1
ATOM 656 C CA . SER A 1 82 ? -24.300 5.249 42.776 1.00 68.06 82 SER A CA 1
ATOM 657 C C . SER A 1 82 ? -23.100 5.248 41.826 1.00 68.06 82 SER A C 1
ATOM 659 O O . SER A 1 82 ? -21.956 5.323 42.283 1.00 68.06 82 SER A O 1
ATOM 661 N N . GLY A 1 83 ? -23.344 5.175 40.514 1.00 66.62 83 GLY A N 1
ATOM 662 C CA . GLY A 1 83 ? -22.332 4.982 39.481 1.00 66.62 83 GLY A CA 1
ATOM 663 C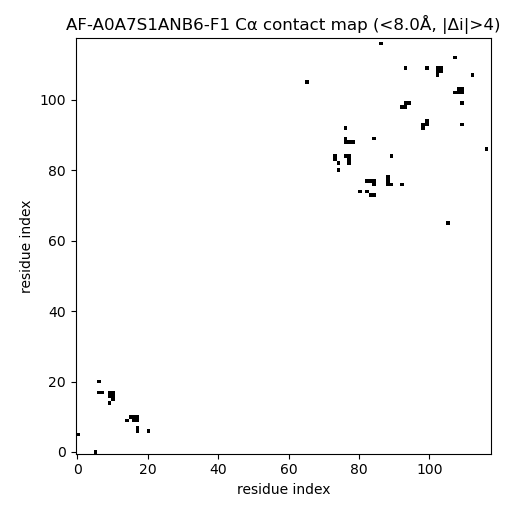 C . GLY A 1 83 ? -21.846 3.534 39.385 1.00 66.62 83 GLY A C 1
ATOM 664 O O . GLY A 1 83 ? -20.867 3.267 38.687 1.00 66.62 83 GLY A O 1
ATOM 665 N N . THR A 1 84 ? -22.490 2.602 40.095 1.00 65.62 84 THR A N 1
ATOM 666 C CA . THR A 1 84 ? -22.138 1.179 40.121 1.00 65.62 84 THR A CA 1
ATOM 667 C C . THR A 1 84 ? -23.390 0.315 40.135 1.00 65.62 84 THR A C 1
ATOM 669 O O . THR A 1 84 ? -24.264 0.509 40.970 1.00 65.62 84 THR A O 1
ATOM 672 N N . LEU A 1 85 ? -23.453 -0.690 39.263 1.00 70.75 85 LEU A N 1
ATOM 673 C CA . LEU A 1 85 ? -24.572 -1.625 39.254 1.00 70.75 85 LEU A CA 1
ATOM 674 C C . LEU A 1 85 ? -24.403 -2.668 40.365 1.00 70.75 85 LEU A C 1
ATOM 676 O O . LEU A 1 85 ? -23.445 -3.444 40.339 1.00 70.75 85 LEU A O 1
ATOM 680 N N . SER A 1 86 ? -25.311 -2.705 41.342 1.00 69.75 86 SER A N 1
ATOM 681 C CA . SER A 1 86 ? -25.289 -3.752 42.368 1.00 69.75 86 SER A CA 1
ATOM 682 C C . SER A 1 86 ? -25.861 -5.075 41.840 1.00 69.75 86 SER A C 1
ATOM 684 O O . SER A 1 86 ? -26.703 -5.101 40.943 1.00 69.75 86 SER A O 1
ATOM 686 N N . PHE A 1 87 ? -25.435 -6.203 42.418 1.00 70.31 87 PHE A N 1
ATOM 687 C CA . PHE A 1 87 ? -25.922 -7.530 42.018 1.00 70.31 87 PHE A CA 1
ATOM 688 C C . PHE A 1 87 ? -27.450 -7.676 42.170 1.00 70.31 87 PHE A C 1
ATOM 690 O O . PHE A 1 87 ? -28.100 -8.301 41.337 1.00 70.31 87 PHE A O 1
ATOM 697 N N . GLU A 1 88 ? -28.048 -7.058 43.194 1.00 70.06 88 GLU A N 1
ATOM 698 C CA . GLU A 1 88 ? -29.506 -7.062 43.401 1.00 70.06 88 GLU A CA 1
ATOM 699 C C . GLU A 1 88 ? -30.248 -6.228 42.337 1.00 70.06 88 GLU A C 1
ATOM 701 O O . GLU A 1 88 ? -31.303 -6.642 41.846 1.00 70.06 88 GLU A O 1
ATOM 706 N N . GLU A 1 89 ? -29.683 -5.094 41.911 1.00 72.12 89 GLU A N 1
ATOM 707 C CA . GLU A 1 89 ? -30.218 -4.282 40.805 1.00 72.12 89 GLU A CA 1
ATOM 708 C C . GLU A 1 89 ? -30.094 -5.005 39.465 1.00 72.12 89 GLU A C 1
ATOM 710 O O . GLU A 1 89 ? -31.022 -4.986 38.658 1.00 72.12 89 GLU A O 1
ATOM 715 N N . PHE A 1 90 ? -28.991 -5.719 39.258 1.00 72.25 90 PHE A N 1
ATOM 716 C CA . PHE A 1 90 ? -28.772 -6.508 38.055 1.00 72.25 90 PHE A CA 1
ATOM 717 C C . PHE A 1 90 ? -29.759 -7.680 37.937 1.00 72.25 90 PHE A C 1
ATOM 719 O O . PHE A 1 90 ? -30.389 -7.858 36.895 1.00 72.25 90 PHE A O 1
ATOM 726 N N . VAL A 1 91 ? -29.953 -8.453 39.013 1.00 72.75 91 VAL A N 1
ATOM 727 C CA . VAL A 1 91 ? -30.888 -9.593 39.033 1.00 72.75 91 VAL A CA 1
ATOM 728 C C . VAL A 1 91 ? -32.338 -9.135 38.858 1.00 72.75 91 VAL A C 1
ATOM 730 O O . VAL A 1 91 ? -33.079 -9.751 38.096 1.00 72.75 91 VAL A O 1
ATOM 733 N N . SER A 1 92 ? -32.739 -8.035 39.500 1.00 72.56 92 SER A N 1
ATOM 734 C CA . SER A 1 92 ? -34.105 -7.504 39.370 1.00 72.56 92 SER A CA 1
ATOM 735 C C . SER A 1 92 ? -34.422 -6.974 37.966 1.00 72.56 92 SER A C 1
ATOM 737 O O . SER A 1 92 ? -35.562 -7.078 37.515 1.00 72.56 92 SER A O 1
ATOM 739 N N . HIS A 1 93 ? -33.427 -6.461 37.239 1.00 71.88 93 HIS A N 1
ATOM 740 C CA . HIS A 1 93 ? -33.607 -6.013 35.857 1.00 71.88 93 HIS A CA 1
ATOM 741 C C . HIS A 1 93 ? -33.463 -7.133 34.825 1.00 71.88 93 HIS A C 1
ATOM 743 O O . HIS A 1 93 ? -34.088 -7.062 33.771 1.00 71.88 93 HIS A O 1
ATOM 749 N N . LEU A 1 94 ? -32.723 -8.204 35.122 1.00 69.69 94 LEU A N 1
ATOM 750 C CA . LEU A 1 94 ? -32.667 -9.396 34.268 1.00 69.69 94 LEU A CA 1
ATOM 751 C C . LEU A 1 94 ? -34.010 -10.128 34.148 1.00 69.69 94 LEU A C 1
ATOM 753 O O . LEU A 1 94 ? -34.247 -10.801 33.144 1.00 69.69 94 LEU A O 1
ATOM 757 N N . GLU A 1 95 ? -34.902 -9.971 35.130 1.00 70.38 95 GLU A N 1
ATOM 758 C CA . GLU A 1 95 ? -36.284 -10.458 35.054 1.00 70.38 95 GLU A CA 1
ATOM 759 C C . GLU A 1 95 ? -37.134 -9.680 34.029 1.00 70.38 95 GLU A C 1
ATOM 761 O O . GLU A 1 95 ? -38.196 -10.159 33.618 1.00 70.38 95 GLU A O 1
ATOM 766 N N . GLN A 1 96 ? -36.676 -8.506 33.573 1.00 73.81 96 GLN A N 1
ATOM 767 C CA . GLN A 1 96 ? -37.371 -7.708 32.569 1.00 73.81 96 GLN A CA 1
ATOM 768 C C . GLN A 1 96 ? -36.973 -8.144 31.149 1.00 73.81 96 GLN A C 1
ATOM 770 O O . GLN A 1 96 ? -35.803 -8.038 30.772 1.00 73.81 96 GLN A O 1
ATOM 775 N N . PRO A 1 97 ? -37.937 -8.563 30.306 1.00 71.75 97 PRO A N 1
ATOM 776 C CA . PRO A 1 97 ? -37.656 -9.075 28.963 1.00 71.75 97 PRO A CA 1
ATOM 777 C C . PRO A 1 97 ? -37.029 -8.034 28.021 1.00 71.75 97 PRO A C 1
ATOM 779 O O . PRO A 1 97 ? -36.362 -8.402 27.055 1.00 71.75 97 PRO A O 1
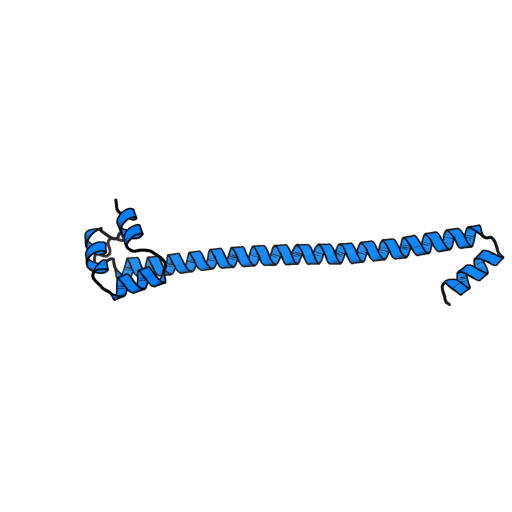ATOM 782 N N . GLU A 1 98 ? -37.225 -6.743 28.294 1.00 70.75 98 GLU A N 1
ATOM 783 C CA . GLU A 1 98 ? -36.625 -5.641 27.532 1.00 70.75 98 GLU A CA 1
ATOM 784 C C . GLU A 1 98 ? -35.107 -5.576 27.741 1.00 70.75 98 GLU A C 1
ATOM 786 O O . GLU A 1 98 ? -34.354 -5.457 26.775 1.00 70.75 98 GLU A O 1
ATOM 791 N N . VAL A 1 99 ? -34.651 -5.764 28.982 1.00 72.06 99 VAL A N 1
ATOM 792 C CA . VAL A 1 99 ? -33.230 -5.767 29.349 1.00 72.06 99 VAL A CA 1
ATOM 793 C C . VAL A 1 99 ? -32.546 -7.009 28.781 1.00 72.06 99 VAL A C 1
ATOM 795 O O . VAL A 1 99 ? -31.503 -6.904 28.139 1.00 72.06 99 VAL A O 1
ATOM 798 N N . THR A 1 100 ? -33.165 -8.188 28.903 1.00 72.44 100 THR A N 1
ATOM 799 C CA . THR A 1 100 ? -32.627 -9.439 28.336 1.00 72.44 100 THR A CA 1
ATOM 800 C C . THR A 1 100 ? -32.482 -9.373 26.812 1.00 72.44 100 THR A C 1
ATOM 802 O O . THR A 1 100 ? -31.490 -9.853 26.258 1.00 72.44 100 THR A O 1
ATOM 805 N N . ALA A 1 101 ? -33.446 -8.756 26.120 1.00 72.25 101 ALA A N 1
ATOM 806 C CA . ALA A 1 101 ? -33.371 -8.535 24.678 1.00 72.25 101 ALA A CA 1
ATOM 807 C C . ALA A 1 101 ? -32.237 -7.568 24.306 1.00 72.25 101 ALA A C 1
ATOM 809 O O . ALA A 1 101 ? -31.531 -7.802 23.327 1.00 72.25 101 ALA A O 1
ATOM 810 N N . LEU A 1 102 ? -32.023 -6.520 25.102 1.00 68.31 102 LEU A N 1
ATOM 811 C CA . LEU A 1 102 ? -30.980 -5.523 24.870 1.00 68.31 102 LEU A CA 1
ATOM 812 C C . LEU A 1 102 ? -29.567 -6.106 25.056 1.00 68.31 102 LEU A C 1
ATOM 814 O O . LEU A 1 102 ? -28.707 -5.912 24.197 1.00 68.31 102 LEU A O 1
ATOM 818 N N . PHE A 1 103 ? -29.350 -6.916 26.100 1.00 72.31 103 PHE A N 1
ATOM 819 C CA . PHE A 1 103 ? -28.106 -7.677 26.290 1.00 72.31 103 PHE A CA 1
ATOM 820 C C . PHE A 1 103 ? -27.857 -8.672 25.144 1.00 72.31 103 PHE A C 1
ATOM 822 O O . PHE A 1 103 ? -26.734 -8.783 24.651 1.00 72.31 103 PHE A O 1
ATOM 829 N N . SER A 1 104 ? -28.912 -9.328 24.648 1.00 73.12 104 SER A N 1
ATOM 830 C CA . SER A 1 104 ? -28.818 -10.226 23.491 1.00 73.12 104 SER A CA 1
ATOM 831 C C . SER A 1 104 ? -28.454 -9.489 22.194 1.00 73.12 104 SER A C 1
ATOM 833 O O . SER A 1 104 ? -27.658 -10.005 21.410 1.00 73.12 104 SER A O 1
ATOM 835 N N . VAL A 1 105 ? -28.968 -8.271 21.980 1.00 70.38 105 VAL A N 1
ATOM 836 C CA . VAL A 1 105 ? -28.594 -7.407 20.841 1.00 70.38 105 VAL A CA 1
ATOM 837 C C . VAL A 1 105 ? -27.128 -6.972 20.921 1.00 70.38 105 VAL A C 1
ATOM 839 O O . VAL A 1 105 ? -26.457 -6.891 19.892 1.00 70.38 105 VAL A O 1
ATOM 842 N N . LEU A 1 106 ? -26.612 -6.749 22.131 1.00 69.25 106 LEU A N 1
ATOM 843 C CA . LEU A 1 106 ? -25.199 -6.451 22.387 1.00 69.25 106 LEU A CA 1
ATOM 844 C C . LEU A 1 106 ? -24.291 -7.692 22.320 1.00 69.25 106 LEU A C 1
ATOM 846 O O . LEU A 1 106 ? -23.074 -7.565 22.434 1.00 69.25 106 LEU A O 1
ATOM 850 N N . GLY A 1 107 ? -24.860 -8.883 22.102 1.00 68.19 107 GLY A N 1
ATOM 851 C CA . GLY A 1 107 ? -24.116 -10.139 22.002 1.00 68.19 107 GLY A CA 1
ATOM 852 C C . GLY A 1 107 ? -23.556 -10.636 23.335 1.00 68.19 107 GLY A C 1
ATOM 853 O O . GLY A 1 107 ? -22.639 -11.454 23.334 1.00 68.19 107 GLY A O 1
ATOM 854 N N . ILE A 1 108 ? -24.081 -10.143 24.457 1.00 72.44 108 ILE A N 1
ATOM 855 C CA . ILE A 1 108 ? -23.686 -10.560 25.800 1.00 72.44 108 ILE A CA 1
ATOM 856 C C . ILE A 1 108 ? -24.679 -11.621 26.265 1.00 72.44 108 ILE A C 1
ATOM 858 O O . ILE A 1 108 ? -25.876 -11.355 26.404 1.00 72.44 108 ILE A O 1
ATOM 862 N N . GLU A 1 109 ? -24.189 -12.836 26.508 1.00 67.25 109 GLU A N 1
ATOM 863 C CA . GLU A 1 109 ? -25.000 -13.855 27.162 1.00 67.25 109 GLU A CA 1
ATOM 864 C C . GLU A 1 109 ? -25.208 -13.467 28.628 1.00 67.25 109 GLU A C 1
ATOM 866 O O . GLU A 1 109 ? -24.269 -13.159 29.360 1.00 67.25 109 GLU A O 1
ATOM 871 N N . VAL A 1 110 ? -26.462 -13.505 29.076 1.00 65.38 110 VAL A N 1
ATOM 872 C CA . VAL A 1 110 ? -26.842 -13.209 30.465 1.00 65.38 110 VAL A CA 1
ATOM 873 C C . VAL A 1 110 ? -26.051 -14.062 31.465 1.00 65.38 110 VAL A C 1
ATOM 875 O O . VAL A 1 110 ? -25.715 -13.590 32.548 1.00 65.38 110 VAL A O 1
ATOM 878 N N . SER A 1 111 ? -25.707 -15.298 31.092 1.00 65.00 111 SER A N 1
ATOM 879 C CA . SER A 1 111 ? -24.860 -16.189 31.890 1.00 65.00 111 SER A CA 1
ATOM 880 C C . SER A 1 111 ? -23.441 -15.656 32.096 1.00 65.00 111 SER A C 1
ATOM 882 O O . SER A 1 111 ? -22.925 -15.764 33.207 1.00 65.00 111 SER A O 1
ATOM 884 N N . ASP A 1 112 ? -22.834 -15.047 31.074 1.00 64.88 112 ASP A N 1
ATOM 885 C CA . ASP A 1 112 ? -21.497 -14.451 31.180 1.00 64.88 112 ASP A CA 1
ATOM 886 C C . ASP A 1 112 ? -21.529 -13.200 32.062 1.00 64.88 112 ASP A C 1
ATOM 888 O O . ASP A 1 112 ? -20.633 -12.989 32.879 1.00 64.88 112 ASP A O 1
ATOM 892 N N . ALA A 1 113 ? -22.594 -12.403 31.968 1.00 64.75 113 ALA A N 1
ATOM 893 C CA . ALA A 1 113 ? -22.753 -11.211 32.793 1.00 64.75 113 ALA A CA 1
ATOM 894 C C . ALA A 1 113 ? -22.937 -11.547 34.286 1.00 64.75 113 ALA A C 1
ATOM 896 O O . ALA A 1 113 ? -22.351 -10.876 35.130 1.00 64.75 113 ALA A O 1
ATOM 897 N N . ILE A 1 114 ? -23.666 -12.622 34.622 1.00 65.12 114 ILE A N 1
ATOM 898 C CA . ILE A 1 114 ? -23.773 -13.123 36.007 1.00 65.12 114 ILE A CA 1
ATOM 899 C C . ILE A 1 114 ? -22.403 -13.584 36.530 1.00 65.12 114 ILE A C 1
ATOM 901 O O . ILE A 1 114 ? -22.061 -13.288 37.672 1.00 65.12 114 ILE A O 1
ATOM 905 N N . SER A 1 115 ? -21.595 -14.245 35.691 1.00 62.38 115 SER A N 1
ATOM 906 C CA . SER A 1 115 ? -20.245 -14.692 36.072 1.00 62.38 115 SER A CA 1
ATOM 907 C C . SER A 1 115 ? -19.244 -13.549 36.290 1.00 62.38 115 SER A C 1
ATOM 909 O O . SER A 1 115 ? -18.238 -13.740 36.960 1.00 62.38 115 SER A O 1
ATOM 911 N N . PHE A 1 116 ? -19.514 -12.355 35.750 1.00 62.94 116 PHE A N 1
ATOM 912 C CA . PHE A 1 116 ? -18.6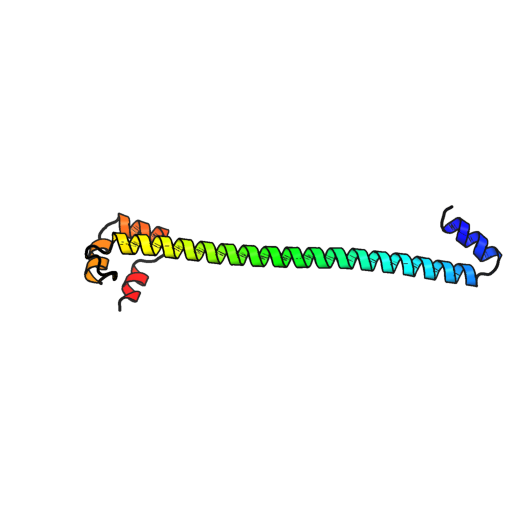65 -11.169 35.911 1.00 62.94 116 PHE A CA 1
ATOM 913 C C . PHE A 1 116 ? -18.756 -10.548 37.319 1.00 62.94 116 PHE A C 1
ATOM 915 O O . PHE A 1 116 ? -17.898 -9.748 37.692 1.00 62.94 116 PHE A O 1
ATOM 922 N N . PHE A 1 117 ? -19.803 -10.890 38.080 1.00 58.56 117 PHE A N 1
ATOM 923 C CA . PHE A 1 117 ? -20.067 -10.389 39.434 1.00 58.56 117 PHE A CA 1
ATOM 924 C C . PHE A 1 117 ? -19.688 -11.377 40.559 1.00 58.56 117 PHE A C 1
ATOM 926 O O . PHE A 1 117 ? -19.768 -10.993 41.729 1.00 58.56 117 PHE A O 1
ATOM 933 N N . GLU A 1 118 ? -19.279 -12.611 40.232 1.00 50.84 118 GLU A N 1
ATOM 934 C CA . GLU A 1 118 ? -18.654 -13.581 41.161 1.00 50.84 118 GLU A CA 1
ATOM 935 C C . GLU A 1 118 ? -17.126 -13.410 41.218 1.00 50.84 118 GLU A C 1
ATOM 937 O O . GLU A 1 118 ? -16.567 -13.526 42.336 1.00 50.84 118 GLU A O 1
#

Radius of gyration: 35.2 Å; Cα contacts (8 Å, |Δi|>4): 38; chains: 1; bounding box: 68×24×86 Å